Protein AF-A0A924EVQ2-F1 (afdb_monomer_lite)

Radius of gyration: 17.33 Å; chains: 1; bounding box: 61×33×27 Å

Secondary structure (DSSP, 8-state):
------PPP----S-S-S-TT-EEEEEE---SHHHHHHHHHHHHHHHHTT-EEEEEE-GGGGGGT---

Foldseek 3Di:
DDDDDPDDPPDPDPPDDPDPDAEEEDEQQAQDPVSVVVRVVVQVVCVVVVHHYHYHYDHNSVNNVDDD

pLDDT: mean 83.14, std 16.5, range [40.59, 97.81]

Structure (mmCIF, N/CA/C/O backbone):
data_AF-A0A924EVQ2-F1
#
_entry.id   AF-A0A924EVQ2-F1
#
loop_
_atom_site.group_PDB
_atom_site.id
_atom_site.type_symbol
_atom_site.label_atom_id
_atom_site.label_alt_id
_atom_site.label_comp_id
_atom_site.label_asym_id
_atom_site.label_entity_id
_atom_site.label_seq_id
_atom_site.pdbx_PDB_ins_code
_atom_site.Cartn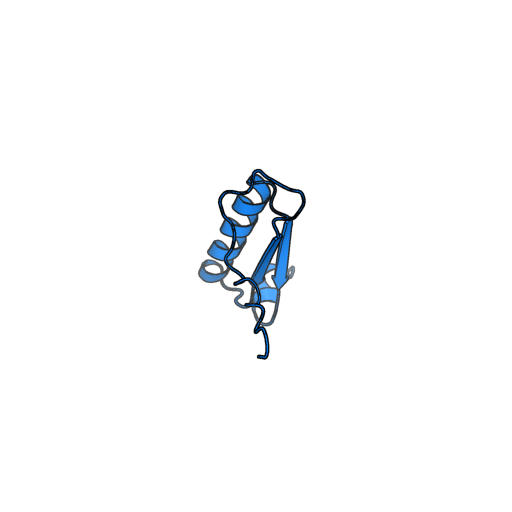_x
_atom_site.Cartn_y
_atom_site.Cartn_z
_atom_site.occupancy
_atom_site.B_iso_or_equiv
_atom_site.auth_seq_id
_atom_site.auth_comp_id
_atom_site.auth_asym_id
_atom_site.auth_atom_id
_atom_site.pdbx_PDB_model_num
ATOM 1 N N . MET A 1 1 ? -42.204 -25.739 -0.604 1.00 48.91 1 MET A N 1
ATOM 2 C CA . MET A 1 1 ? -41.733 -24.375 -0.917 1.00 48.91 1 MET A CA 1
ATOM 3 C C . MET A 1 1 ? -40.302 -24.277 -0.437 1.00 48.91 1 MET A C 1
ATOM 5 O O . MET A 1 1 ? -40.068 -24.481 0.745 1.00 48.91 1 MET A O 1
ATOM 9 N N . THR A 1 2 ? -39.355 -24.082 -1.346 1.00 40.59 2 THR A N 1
ATOM 10 C CA . THR A 1 2 ? -37.930 -23.947 -1.025 1.00 40.59 2 THR A CA 1
ATOM 11 C C . THR A 1 2 ? -37.694 -22.521 -0.533 1.00 40.59 2 THR A C 1
ATOM 13 O O . THR A 1 2 ? -37.960 -21.574 -1.267 1.00 40.59 2 THR A O 1
ATOM 16 N N . THR A 1 3 ? -37.274 -22.352 0.719 1.00 46.00 3 THR A N 1
ATOM 17 C CA . THR A 1 3 ? -36.924 -21.044 1.284 1.00 46.00 3 THR A CA 1
ATOM 18 C C . THR A 1 3 ? -35.523 -20.673 0.817 1.00 46.00 3 THR A C 1
ATOM 20 O O . THR A 1 3 ? -34.539 -21.257 1.266 1.00 46.00 3 THR A O 1
ATOM 23 N N . THR A 1 4 ? -35.433 -19.745 -0.131 1.00 54.72 4 THR A N 1
ATOM 24 C CA . THR A 1 4 ? -34.163 -19.175 -0.584 1.00 54.72 4 THR A CA 1
ATOM 25 C C . THR A 1 4 ? -33.726 -18.131 0.439 1.00 54.72 4 THR A C 1
ATOM 27 O O . THR A 1 4 ? -34.255 -17.023 0.450 1.00 54.72 4 THR A O 1
ATOM 30 N N . ASP A 1 5 ? -32.813 -18.502 1.333 1.00 55.94 5 ASP A N 1
ATOM 31 C CA . ASP A 1 5 ? -32.184 -17.568 2.269 1.00 55.94 5 ASP A CA 1
ATOM 32 C C . ASP A 1 5 ? -31.287 -16.611 1.456 1.00 55.94 5 ASP A C 1
ATOM 34 O O . ASP A 1 5 ? -30.386 -17.085 0.749 1.00 55.94 5 ASP A O 1
ATOM 38 N N . PRO A 1 6 ? -31.538 -15.289 1.436 1.00 63.53 6 PRO A N 1
ATOM 39 C CA . PRO A 1 6 ? -30.715 -14.373 0.666 1.00 63.53 6 PRO A CA 1
ATOM 40 C C . PRO A 1 6 ? -29.371 -14.233 1.379 1.00 63.53 6 PRO A C 1
ATOM 42 O O . PRO A 1 6 ? -29.290 -13.684 2.477 1.00 63.53 6 PRO A O 1
ATOM 45 N N . ALA A 1 7 ? -28.307 -14.735 0.751 1.00 67.50 7 ALA A N 1
ATOM 46 C CA . ALA A 1 7 ? -26.948 -14.513 1.226 1.00 67.50 7 ALA A CA 1
ATOM 47 C C . ALA A 1 7 ? -26.737 -13.001 1.453 1.00 67.50 7 ALA A C 1
ATOM 49 O O . ALA A 1 7 ? -27.047 -12.212 0.551 1.00 67.50 7 ALA A O 1
ATOM 50 N N . PRO A 1 8 ? -26.259 -12.571 2.636 1.00 68.88 8 PRO A N 1
ATOM 51 C CA . PRO A 1 8 ? -26.127 -11.156 2.935 1.00 68.88 8 PRO A CA 1
ATOM 52 C C . PRO A 1 8 ? -25.159 -10.528 1.935 1.00 68.88 8 PRO A C 1
ATOM 54 O O . PRO A 1 8 ? -24.046 -11.019 1.729 1.00 68.88 8 PRO A O 1
ATOM 57 N N . ALA A 1 9 ? -25.605 -9.457 1.280 1.00 66.88 9 ALA A N 1
ATOM 58 C CA . ALA A 1 9 ? -24.767 -8.709 0.361 1.00 66.88 9 ALA A CA 1
ATOM 59 C C . ALA A 1 9 ? -23.498 -8.260 1.097 1.00 66.88 9 ALA A C 1
ATOM 61 O O . ALA A 1 9 ? -23.571 -7.738 2.210 1.00 66.88 9 ALA A O 1
ATOM 62 N N . ILE A 1 10 ? -22.338 -8.446 0.466 1.00 69.06 10 ILE A N 1
ATOM 63 C CA . ILE A 1 10 ? -21.057 -7.921 0.949 1.00 69.06 10 ILE A CA 1
ATOM 64 C C . ILE A 1 10 ? -21.068 -6.413 0.671 1.00 69.06 10 ILE A C 1
ATOM 66 O O . ILE A 1 10 ? -20.424 -5.916 -0.247 1.00 69.06 10 ILE A O 1
ATOM 70 N N . VAL A 1 11 ? -21.898 -5.684 1.410 1.00 67.94 11 VAL A N 1
ATOM 71 C CA . VAL A 1 11 ? -21.889 -4.227 1.448 1.00 67.94 11 VAL A CA 1
ATOM 72 C C . VAL A 1 11 ? -20.991 -3.821 2.610 1.00 67.94 11 VAL A C 1
ATOM 74 O O . VAL A 1 11 ? -21.257 -4.213 3.749 1.00 67.94 11 VAL A O 1
ATOM 77 N N . PRO A 1 12 ? -19.901 -3.077 2.358 1.00 65.12 12 PRO A N 1
ATOM 78 C CA . PRO A 1 12 ? -19.084 -2.554 3.437 1.00 65.12 12 PRO A CA 1
ATOM 79 C C . PRO A 1 12 ? -19.961 -1.696 4.355 1.00 65.12 12 PRO A C 1
ATOM 81 O O . PRO A 1 12 ? -20.567 -0.717 3.920 1.00 65.12 12 PRO A O 1
ATOM 84 N N . SER A 1 13 ? -20.070 -2.088 5.622 1.00 65.75 13 SER A N 1
ATOM 85 C CA . SER A 1 13 ? -20.748 -1.276 6.629 1.00 65.75 13 SER A CA 1
ATOM 86 C C . SER A 1 13 ? -19.792 -0.174 7.072 1.00 65.75 13 SER A C 1
ATOM 88 O O . SER A 1 13 ? -18.789 -0.441 7.730 1.00 65.75 13 SER A O 1
ATOM 90 N N . PHE A 1 14 ? -20.081 1.067 6.684 1.00 62.81 14 PHE A N 1
ATOM 91 C CA . PHE A 1 14 ? -19.250 2.230 7.017 1.00 62.81 14 PHE A CA 1
ATOM 92 C C . PHE A 1 14 ? -19.585 2.853 8.385 1.00 62.81 14 PHE A C 1
ATOM 94 O O . PHE A 1 14 ? -18.853 3.724 8.843 1.00 62.81 14 PHE A O 1
ATOM 101 N N . ASN A 1 15 ? -20.653 2.386 9.048 1.00 62.94 15 ASN A N 1
ATOM 102 C CA . ASN A 1 15 ? -21.168 2.940 10.309 1.00 62.94 15 ASN A CA 1
ATOM 103 C C . ASN A 1 15 ? -20.886 2.061 11.539 1.00 62.94 15 ASN A C 1
ATOM 105 O O . ASN A 1 15 ? -21.381 2.359 12.624 1.00 62.94 15 ASN A O 1
ATOM 109 N N . SER A 1 16 ? -20.144 0.959 11.404 1.00 58.50 16 SER A N 1
ATOM 110 C CA . SER A 1 16 ? -19.728 0.188 12.576 1.00 58.50 16 SER A CA 1
ATOM 111 C C . SER A 1 16 ? -18.688 0.991 13.358 1.00 58.50 16 SER A C 1
ATOM 113 O O . SER A 1 16 ? -17.616 1.269 12.811 1.00 58.50 16 SER A O 1
ATOM 115 N N . GLU A 1 17 ? -18.978 1.328 14.621 1.00 57.62 17 GLU A N 1
ATOM 116 C CA . GLU A 1 17 ? -17.939 1.749 15.570 1.00 57.62 17 GLU A CA 1
ATOM 117 C C . GLU A 1 17 ? -16.782 0.766 15.482 1.00 57.62 17 GLU A C 1
ATOM 119 O O . GLU A 1 17 ? -17.053 -0.421 15.301 1.00 57.62 17 GLU A O 1
ATOM 124 N N . ALA A 1 18 ? -15.543 1.271 15.527 1.00 56.50 18 ALA A N 1
ATOM 125 C CA . ALA A 1 18 ? -14.291 0.563 15.263 1.00 56.50 18 ALA A CA 1
ATOM 126 C C . ALA A 1 18 ? -14.206 -0.795 15.983 1.00 56.50 18 ALA A C 1
ATOM 128 O O . ALA A 1 18 ? -13.557 -0.959 17.011 1.00 56.50 18 ALA A O 1
ATOM 129 N N . GLY A 1 19 ? -14.899 -1.784 15.432 1.00 55.91 19 GLY A N 1
ATOM 130 C CA . GLY A 1 19 ? -14.885 -3.148 15.893 1.00 55.91 19 GLY A CA 1
ATOM 131 C C . GLY A 1 19 ? -13.557 -3.758 15.476 1.00 55.91 19 GLY A C 1
ATOM 132 O O . GLY A 1 19 ? -12.970 -3.339 14.469 1.00 55.91 19 GLY A O 1
ATOM 133 N N . PRO A 1 20 ? -13.066 -4.757 16.217 1.00 55.56 20 PRO A N 1
ATOM 134 C CA . PRO A 1 20 ? -11.840 -5.447 15.858 1.00 55.56 20 PRO A CA 1
ATOM 135 C C . PRO A 1 20 ? -12.065 -6.169 14.518 1.00 55.56 20 PRO A C 1
ATOM 137 O O . PRO A 1 20 ? -12.659 -7.243 14.495 1.00 55.56 20 PRO A O 1
ATOM 140 N N . GLY A 1 21 ? -11.663 -5.575 13.384 1.00 66.25 21 GLY A N 1
ATOM 141 C CA . GLY A 1 21 ? -11.823 -6.254 12.092 1.00 66.25 21 GLY A CA 1
ATOM 142 C C . GLY A 1 21 ? -11.871 -5.447 10.794 1.00 66.25 21 GLY A C 1
ATOM 143 O O . GLY A 1 21 ? -12.022 -6.077 9.748 1.00 66.25 21 GLY A O 1
ATOM 144 N N . ARG A 1 22 ? -11.744 -4.110 10.774 1.00 82.12 22 ARG A N 1
ATOM 145 C CA . ARG A 1 22 ? -11.612 -3.406 9.480 1.00 82.12 22 ARG A CA 1
ATOM 146 C C . ARG A 1 22 ? -10.249 -3.726 8.863 1.00 82.12 22 ARG A C 1
ATOM 148 O O . ARG A 1 22 ? -9.222 -3.396 9.452 1.00 82.12 22 ARG A O 1
ATOM 155 N N . LYS A 1 23 ? -10.257 -4.352 7.680 1.00 90.19 23 LYS A N 1
ATOM 156 C CA . LYS A 1 23 ? -9.055 -4.720 6.919 1.00 90.19 23 LYS A CA 1
ATOM 157 C C . LYS A 1 23 ? -9.059 -4.070 5.540 1.00 90.19 23 LYS A C 1
ATOM 159 O O . LYS A 1 23 ? -10.088 -4.061 4.868 1.00 90.19 23 LYS A O 1
ATOM 164 N N . LEU A 1 24 ? -7.903 -3.580 5.107 1.00 92.31 24 LEU A N 1
ATOM 165 C CA . LEU A 1 24 ? -7.671 -3.033 3.771 1.00 92.31 24 LEU A CA 1
ATOM 166 C C . LEU A 1 24 ? -6.480 -3.748 3.133 1.00 92.31 24 LEU A C 1
ATOM 168 O O . LEU A 1 24 ? -5.416 -3.824 3.736 1.00 92.31 24 LEU A O 1
ATOM 172 N N . ALA A 1 25 ? -6.640 -4.236 1.905 1.00 96.12 25 ALA A N 1
ATOM 173 C CA . ALA A 1 25 ? -5.541 -4.778 1.113 1.00 96.12 25 ALA A CA 1
ATOM 174 C C . ALA A 1 25 ? -5.334 -3.922 -0.141 1.00 96.12 25 ALA A C 1
ATOM 176 O O . ALA A 1 25 ? -6.283 -3.684 -0.887 1.00 96.12 25 ALA A O 1
ATOM 177 N N . ILE A 1 26 ? -4.100 -3.472 -0.381 1.00 96.81 26 ILE A N 1
ATOM 178 C CA . ILE A 1 26 ? -3.725 -2.692 -1.568 1.00 96.81 26 ILE A CA 1
ATOM 179 C C . ILE A 1 26 ? -2.693 -3.480 -2.371 1.00 96.81 26 ILE A C 1
ATOM 181 O O . ILE A 1 26 ? -1.651 -3.878 -1.848 1.00 96.81 26 ILE A O 1
ATOM 185 N N . ILE A 1 27 ? -2.984 -3.688 -3.656 1.00 97.12 27 ILE A N 1
ATOM 186 C CA . ILE A 1 27 ? -2.079 -4.350 -4.597 1.00 97.12 27 ILE A CA 1
ATOM 187 C C . ILE A 1 27 ? -1.264 -3.284 -5.330 1.00 97.12 27 ILE A C 1
ATOM 189 O O . ILE A 1 27 ? -1.763 -2.588 -6.216 1.00 97.12 27 ILE A O 1
ATOM 193 N N . CYS A 1 28 ? 0.013 -3.187 -4.982 1.00 97.12 28 CYS A N 1
ATOM 194 C CA . CYS A 1 28 ? 0.974 -2.291 -5.607 1.00 97.12 28 CYS A CA 1
ATOM 195 C C . CYS A 1 28 ? 1.599 -3.001 -6.818 1.00 97.12 28 CYS A C 1
ATOM 197 O O . CYS A 1 28 ? 2.550 -3.765 -6.666 1.00 97.12 28 CYS A O 1
ATOM 199 N N . SER A 1 29 ? 1.047 -2.785 -8.018 1.00 96.19 29 SER A N 1
ATOM 200 C CA . SER A 1 29 ? 1.506 -3.426 -9.270 1.00 96.19 29 SER A CA 1
ATOM 201 C C . SER A 1 29 ? 2.369 -2.530 -10.172 1.00 96.19 29 SER A C 1
ATOM 203 O O . SER A 1 29 ? 2.911 -2.993 -11.179 1.00 96.19 29 SER A O 1
ATOM 205 N N . LYS A 1 30 ? 2.495 -1.243 -9.829 1.00 94.94 30 LYS A N 1
ATOM 206 C CA . LYS A 1 30 ? 3.215 -0.212 -10.588 1.00 94.94 30 LYS A CA 1
ATOM 207 C C . LYS A 1 30 ? 4.257 0.455 -9.695 1.00 94.94 30 LYS A C 1
ATOM 209 O O . LYS A 1 30 ? 3.950 0.765 -8.550 1.00 94.94 30 LYS A O 1
ATOM 214 N N . GLY A 1 31 ? 5.462 0.663 -10.228 1.00 88.56 31 GLY A N 1
ATOM 215 C CA . GLY A 1 31 ? 6.619 1.142 -9.463 1.00 88.56 31 GLY A CA 1
ATOM 216 C C . GLY A 1 31 ? 7.004 2.606 -9.663 1.00 88.56 31 GLY A C 1
ATOM 217 O O . GLY A 1 31 ? 7.893 3.094 -8.969 1.00 88.56 31 GLY A O 1
ATOM 218 N N . SER A 1 32 ? 6.372 3.319 -10.604 1.00 93.19 32 SER A N 1
ATOM 219 C CA . SER A 1 32 ? 6.650 4.742 -10.807 1.00 93.19 32 SER A CA 1
ATOM 220 C C . SER A 1 32 ? 6.064 5.576 -9.670 1.00 93.19 32 SER A C 1
ATOM 222 O O . SER A 1 32 ? 5.034 5.231 -9.087 1.00 93.19 32 SER A O 1
ATOM 224 N N . LEU A 1 33 ? 6.734 6.682 -9.347 1.00 91.00 33 LEU A N 1
ATOM 225 C CA . LEU A 1 33 ? 6.418 7.505 -8.180 1.00 91.00 33 LEU A CA 1
ATOM 226 C C . LEU A 1 33 ? 4.955 7.980 -8.180 1.00 91.00 33 LEU A C 1
ATOM 228 O O . LEU A 1 33 ? 4.252 7.837 -7.185 1.00 91.00 33 LEU A O 1
ATOM 232 N N . ASP A 1 34 ? 4.480 8.477 -9.317 1.00 94.00 34 ASP A N 1
ATOM 233 C CA . ASP A 1 34 ? 3.117 8.966 -9.538 1.00 94.00 34 ASP A CA 1
ATOM 234 C C . ASP A 1 34 ? 2.036 7.897 -9.304 1.00 94.00 34 ASP A C 1
ATOM 236 O O . ASP A 1 34 ? 0.956 8.210 -8.807 1.00 94.00 34 ASP A O 1
ATOM 240 N N . MET A 1 35 ? 2.337 6.630 -9.602 1.00 93.50 35 MET A N 1
ATOM 241 C CA . MET A 1 35 ? 1.402 5.512 -9.429 1.00 93.50 35 MET A CA 1
ATOM 242 C C . MET A 1 35 ? 1.495 4.869 -8.041 1.00 93.50 35 MET A C 1
ATOM 244 O O . MET A 1 35 ? 0.513 4.327 -7.538 1.00 93.50 35 MET A O 1
ATOM 248 N N . ALA A 1 36 ? 2.666 4.947 -7.414 1.00 93.88 36 ALA A N 1
ATOM 249 C CA . ALA A 1 36 ? 2.931 4.465 -6.065 1.00 93.88 36 ALA A CA 1
ATOM 250 C C . ALA A 1 36 ? 2.249 5.324 -4.986 1.00 93.88 36 ALA A C 1
ATOM 252 O O . ALA A 1 36 ? 1.686 4.794 -4.023 1.00 93.88 36 ALA A O 1
ATOM 253 N N . TYR A 1 37 ? 2.290 6.652 -5.147 1.00 94.31 37 TYR A N 1
ATOM 254 C CA . TYR A 1 37 ? 1.827 7.613 -4.142 1.00 94.31 37 TYR A CA 1
ATOM 255 C C . TYR A 1 37 ? 0.386 7.382 -3.664 1.00 94.31 37 TYR A C 1
ATOM 257 O O . TYR A 1 37 ? 0.185 7.333 -2.449 1.00 94.31 37 TYR A O 1
ATOM 265 N N . PRO A 1 38 ? -0.616 7.204 -4.549 1.00 94.69 38 PRO A N 1
ATOM 266 C CA . PRO A 1 38 ? -2.001 7.018 -4.123 1.00 94.69 38 PRO A CA 1
ATOM 267 C C . PRO A 1 38 ? -2.187 5.830 -3.172 1.00 94.69 38 PRO A C 1
ATOM 269 O O . PRO A 1 38 ? -2.841 5.966 -2.139 1.00 94.69 38 PRO A O 1
ATOM 272 N N . GLY A 1 39 ? -1.568 4.684 -3.478 1.00 94.56 39 GLY A N 1
ATOM 273 C CA . GLY A 1 39 ? -1.655 3.485 -2.642 1.00 94.56 39 GLY A CA 1
ATOM 274 C C . GLY A 1 39 ? -1.009 3.682 -1.270 1.00 94.56 39 GLY A C 1
ATOM 275 O O . GLY A 1 39 ? -1.587 3.304 -0.254 1.00 94.56 39 GLY A O 1
ATOM 276 N N . LEU A 1 40 ? 0.156 4.334 -1.225 1.00 95.38 40 LEU A N 1
ATOM 277 C CA . LEU A 1 40 ? 0.869 4.605 0.026 1.00 95.38 40 LEU A CA 1
ATOM 278 C C . LEU A 1 40 ? 0.162 5.656 0.899 1.00 95.38 40 LEU A C 1
ATOM 280 O O . LEU A 1 40 ? 0.118 5.496 2.117 1.00 95.38 40 LEU A O 1
ATOM 284 N N . ILE A 1 41 ? -0.431 6.696 0.298 1.00 97.00 41 ILE A N 1
ATOM 285 C CA . ILE A 1 41 ? -1.224 7.706 1.021 1.00 97.00 41 ILE A CA 1
ATOM 286 C C . ILE A 1 41 ? -2.456 7.057 1.657 1.00 97.00 41 ILE A C 1
ATOM 288 O O . ILE A 1 41 ? -2.708 7.252 2.845 1.00 97.00 41 ILE A O 1
ATOM 292 N N . LEU A 1 42 ? -3.201 6.252 0.893 1.00 96.25 42 LEU A N 1
ATOM 293 C CA . LEU A 1 42 ? -4.383 5.551 1.399 1.00 96.25 42 LEU A CA 1
ATOM 294 C C . LEU A 1 42 ? -4.028 4.567 2.513 1.00 96.25 42 LEU A C 1
ATOM 296 O O . LEU A 1 42 ? -4.725 4.514 3.523 1.00 96.25 42 LEU A O 1
ATOM 300 N N . ALA A 1 43 ? -2.930 3.824 2.358 1.00 96.75 43 ALA A N 1
ATOM 301 C CA . ALA A 1 43 ? -2.435 2.930 3.398 1.00 96.75 43 ALA A CA 1
ATOM 302 C C . ALA A 1 43 ? -2.108 3.680 4.696 1.00 96.75 43 ALA A C 1
ATOM 304 O O . ALA A 1 43 ? -2.461 3.217 5.777 1.00 96.75 43 ALA A O 1
ATOM 305 N N . ASN A 1 44 ? -1.465 4.847 4.592 1.00 96.94 44 ASN A N 1
ATOM 306 C CA . ASN A 1 44 ? -1.116 5.660 5.752 1.00 96.94 44 ASN A CA 1
ATOM 307 C C . ASN A 1 44 ? -2.362 6.226 6.453 1.00 96.94 44 ASN A C 1
ATOM 309 O O . ASN A 1 44 ? -2.474 6.125 7.672 1.00 96.94 44 ASN A O 1
ATOM 313 N N . ALA A 1 45 ? -3.329 6.738 5.685 1.00 96.44 45 ALA A N 1
ATOM 314 C CA . ALA A 1 45 ? -4.596 7.222 6.227 1.00 96.44 45 ALA A CA 1
ATOM 315 C C . ALA A 1 45 ? -5.387 6.100 6.921 1.00 96.44 45 ALA A C 1
ATOM 317 O O . ALA A 1 45 ? -5.850 6.271 8.045 1.00 96.44 45 ALA A O 1
ATOM 318 N N . ALA A 1 46 ? -5.482 4.924 6.293 1.00 93.81 46 ALA A N 1
ATOM 319 C CA . ALA A 1 46 ? -6.157 3.765 6.869 1.00 93.81 46 ALA A CA 1
ATOM 320 C C . ALA A 1 46 ? -5.491 3.298 8.175 1.00 93.81 46 ALA A C 1
ATOM 322 O O . ALA A 1 46 ? -6.189 3.009 9.147 1.00 93.81 46 ALA A O 1
ATOM 323 N N . LEU A 1 47 ? -4.155 3.297 8.234 1.00 91.81 47 LEU A N 1
ATOM 324 C CA . LEU A 1 47 ? -3.422 3.014 9.468 1.00 91.81 47 LEU A CA 1
ATOM 325 C C . LEU A 1 47 ? -3.759 4.030 10.577 1.00 91.81 47 LEU A C 1
ATOM 327 O O . LEU A 1 47 ? -3.945 3.632 11.725 1.00 91.81 47 LEU A O 1
ATOM 331 N N . GLY A 1 48 ? -3.880 5.319 10.237 1.00 92.88 48 GLY A N 1
ATOM 332 C CA . GLY A 1 48 ? -4.281 6.379 11.172 1.00 92.88 48 GLY A CA 1
ATOM 333 C C . GLY A 1 48 ? -5.693 6.203 11.744 1.00 92.88 48 GLY A C 1
ATOM 334 O O . GLY A 1 48 ? -5.934 6.530 12.901 1.00 92.88 48 GLY A O 1
ATOM 335 N N . GLU A 1 49 ? -6.598 5.607 10.969 1.00 91.19 49 GLU A N 1
ATOM 336 C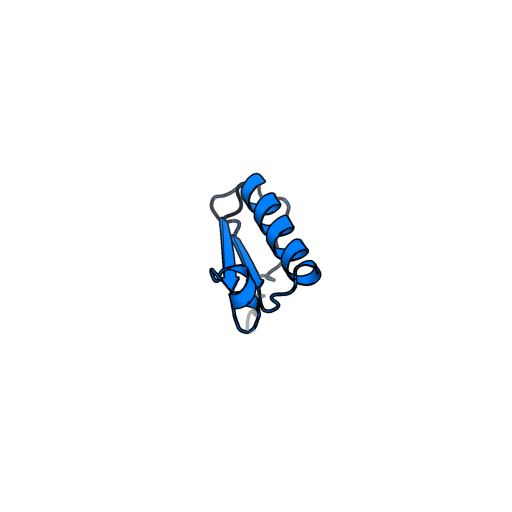 CA . GLU A 1 49 ? -7.976 5.267 11.358 1.00 91.19 49 GLU A CA 1
ATOM 337 C C . GLU A 1 49 ? -8.093 3.916 12.102 1.00 91.19 49 GLU A C 1
ATOM 339 O O . GLU A 1 49 ? -9.197 3.393 12.307 1.00 91.19 49 GLU A O 1
ATOM 344 N N . GLY A 1 50 ? -6.960 3.302 12.466 1.00 86.56 50 GLY A N 1
ATOM 345 C CA . GLY A 1 50 ? -6.912 2.013 13.162 1.00 86.56 50 GLY A CA 1
ATOM 346 C C . GLY A 1 50 ? -7.351 0.820 12.305 1.00 86.56 50 GLY A C 1
ATOM 347 O O . GLY A 1 50 ? -7.802 -0.191 12.843 1.00 86.56 50 GLY A O 1
ATOM 348 N N . ILE A 1 51 ? -7.266 0.929 10.976 1.00 90.50 51 ILE A N 1
ATOM 349 C CA . ILE A 1 51 ? -7.577 -0.157 10.036 1.00 90.50 51 ILE A CA 1
ATOM 350 C C . ILE A 1 51 ? -6.334 -1.044 9.873 1.00 90.50 51 ILE A C 1
ATOM 352 O O . ILE A 1 51 ? -5.220 -0.549 9.710 1.00 90.50 51 ILE A O 1
ATOM 356 N N . GLU A 1 52 ? -6.513 -2.366 9.874 1.00 92.12 52 GLU A N 1
ATOM 357 C CA . GLU A 1 52 ? -5.441 -3.315 9.561 1.00 92.12 52 GLU A CA 1
ATOM 358 C C . GLU A 1 52 ? -5.148 -3.271 8.052 1.00 92.12 52 GLU A C 1
ATOM 360 O O . GLU A 1 52 ? -5.990 -3.651 7.235 1.00 92.12 52 GLU A O 1
ATOM 365 N N . VAL A 1 53 ? -3.961 -2.797 7.667 1.00 95.38 53 VAL A N 1
ATOM 366 C CA . VAL A 1 53 ? -3.589 -2.603 6.258 1.00 95.38 53 VAL A CA 1
ATOM 367 C C . VAL A 1 53 ? -2.559 -3.634 5.809 1.00 95.38 53 VAL A C 1
ATOM 369 O O . VAL A 1 53 ? -1.522 -3.810 6.444 1.00 95.38 53 VAL A O 1
ATOM 372 N N . HIS A 1 54 ? -2.812 -4.253 4.658 1.00 96.75 54 HIS A N 1
ATOM 373 C CA . HIS A 1 54 ? -1.896 -5.150 3.960 1.00 96.75 54 HIS A CA 1
ATOM 374 C C . HIS A 1 54 ? -1.484 -4.539 2.623 1.00 96.75 54 HIS A C 1
ATOM 376 O O . HIS A 1 54 ? -2.329 -4.189 1.798 1.00 96.75 54 HIS A O 1
ATOM 382 N N . LEU A 1 55 ? -0.177 -4.437 2.389 1.00 96.88 55 LEU A N 1
ATOM 383 C CA . LEU A 1 55 ? 0.389 -4.016 1.109 1.00 96.88 55 LEU A CA 1
ATOM 384 C C . LEU A 1 55 ? 0.980 -5.231 0.397 1.00 96.88 55 LEU A C 1
ATOM 386 O O . LEU A 1 55 ?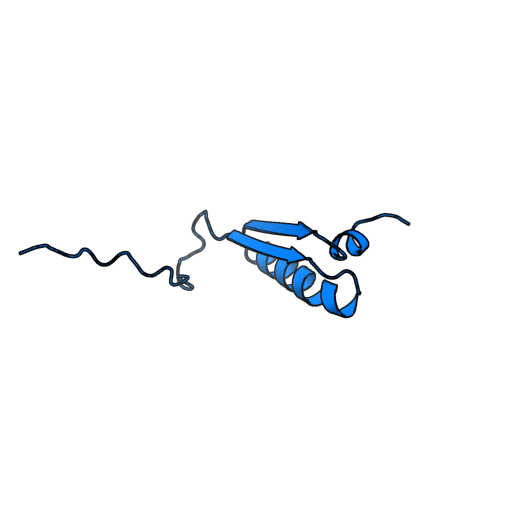 1.897 -5.868 0.913 1.00 96.88 55 LEU A O 1
ATOM 390 N N . PHE A 1 56 ? 0.476 -5.539 -0.795 1.00 97.81 56 PHE A N 1
ATOM 391 C CA . PHE A 1 56 ? 1.003 -6.609 -1.634 1.00 97.81 56 PHE A CA 1
ATOM 392 C C . PHE A 1 56 ? 1.701 -6.019 -2.858 1.00 97.81 56 PHE A C 1
ATOM 394 O O . PHE A 1 56 ? 1.056 -5.518 -3.779 1.00 97.81 56 PHE A O 1
ATOM 401 N N . PHE A 1 57 ? 3.029 -6.075 -2.859 1.00 97.19 57 PHE A N 1
ATOM 402 C CA . PHE A 1 57 ? 3.855 -5.624 -3.976 1.00 97.19 57 PHE A CA 1
ATOM 403 C C . PHE A 1 57 ? 4.013 -6.751 -4.993 1.00 97.19 57 PHE A C 1
ATOM 405 O O . PHE A 1 57 ? 4.319 -7.883 -4.624 1.00 97.19 57 PHE A O 1
ATOM 412 N N . THR A 1 58 ? 3.796 -6.449 -6.272 1.00 97.31 58 THR A N 1
ATOM 413 C CA . THR A 1 58 ? 3.921 -7.425 -7.362 1.00 97.31 58 THR A CA 1
ATOM 414 C C . THR A 1 58 ? 4.311 -6.748 -8.677 1.00 97.31 58 THR A C 1
ATOM 416 O O . THR A 1 58 ? 4.154 -5.536 -8.826 1.00 97.31 58 THR A O 1
ATOM 419 N N . PHE A 1 59 ? 4.814 -7.518 -9.647 1.00 96.19 59 PHE A N 1
ATOM 420 C CA . PHE A 1 59 ? 5.326 -7.022 -10.932 1.00 96.19 59 PHE A CA 1
ATOM 421 C C . PHE A 1 59 ? 6.299 -5.837 -10.746 1.00 96.19 59 PHE A C 1
ATOM 423 O O . PHE A 1 59 ? 7.260 -5.937 -9.988 1.00 96.19 59 PHE A O 1
ATOM 430 N N . TRP A 1 60 ? 6.034 -4.70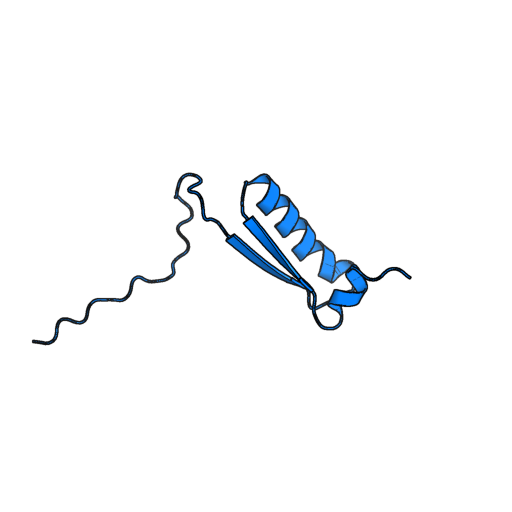0 -11.397 1.00 95.00 60 TRP A N 1
ATOM 431 C CA . TRP A 1 60 ? 6.811 -3.461 -11.277 1.00 95.00 60 TRP A CA 1
ATOM 432 C C . TRP A 1 60 ? 6.684 -2.789 -9.905 1.00 95.00 60 TRP A C 1
ATOM 434 O O . TRP A 1 60 ? 7.461 -1.900 -9.586 1.00 95.00 60 TRP A O 1
ATOM 444 N N . GLY A 1 61 ? 5.730 -3.193 -9.065 1.00 95.19 61 GLY A N 1
ATOM 445 C CA . GLY A 1 61 ? 5.625 -2.696 -7.693 1.00 95.19 61 GLY A CA 1
ATOM 446 C C . GLY A 1 61 ? 6.827 -3.056 -6.816 1.00 95.19 61 GLY A C 1
ATOM 447 O O . GLY A 1 61 ? 7.068 -2.376 -5.822 1.00 95.19 61 GLY A O 1
ATOM 448 N N . PHE A 1 62 ? 7.623 -4.069 -7.183 1.00 95.19 62 PHE A N 1
ATOM 449 C CA . PHE A 1 62 ? 8.874 -4.372 -6.479 1.00 95.19 62 PHE A CA 1
ATOM 450 C C . PHE A 1 62 ? 9.902 -3.238 -6.571 1.00 95.19 62 PHE A C 1
ATOM 452 O O . PHE A 1 62 ? 10.679 -3.049 -5.635 1.00 95.19 62 PHE A O 1
ATOM 459 N N . ASP A 1 63 ? 9.856 -2.422 -7.629 1.00 92.88 63 ASP A N 1
ATOM 460 C CA . ASP A 1 63 ? 10.749 -1.270 -7.791 1.00 92.88 63 ASP A CA 1
ATOM 461 C C . ASP A 1 63 ? 10.564 -0.225 -6.673 1.00 92.88 63 ASP A C 1
ATOM 463 O O . ASP A 1 63 ? 11.482 0.542 -6.396 1.00 92.88 63 ASP A O 1
ATOM 467 N N . MET A 1 64 ? 9.411 -0.219 -5.986 1.00 92.75 64 MET A N 1
ATOM 468 C CA . MET A 1 64 ? 9.139 0.676 -4.851 1.00 92.75 64 MET A CA 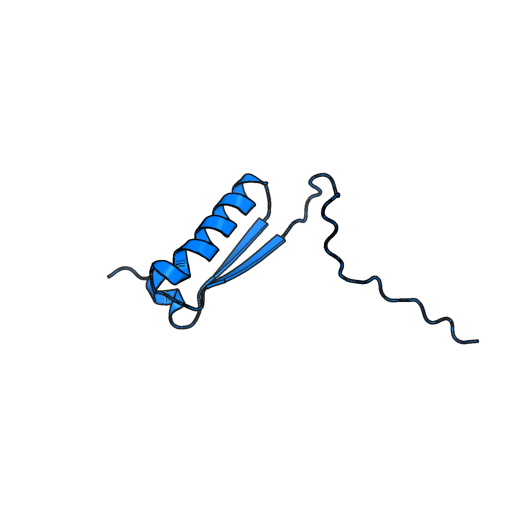1
ATOM 469 C C . MET A 1 64 ? 9.904 0.302 -3.577 1.00 92.75 64 M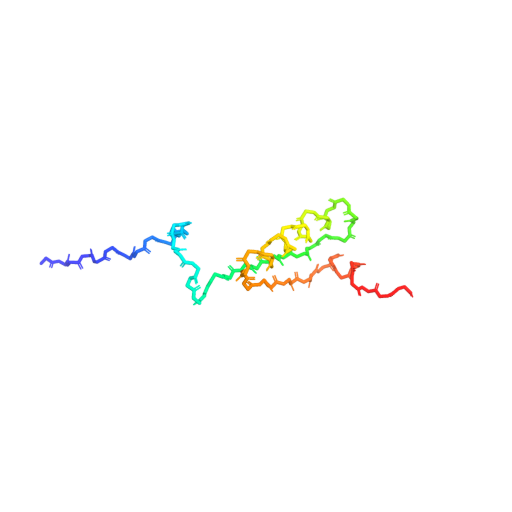ET A C 1
ATOM 471 O O . MET A 1 64 ? 10.124 1.163 -2.728 1.00 92.75 64 MET A O 1
ATOM 475 N N . ILE A 1 65 ? 10.235 -0.981 -3.398 1.00 93.31 65 ILE A N 1
ATOM 476 C CA . ILE A 1 65 ? 10.756 -1.524 -2.131 1.00 93.31 65 ILE A CA 1
ATOM 477 C C . ILE A 1 65 ? 12.179 -2.079 -2.249 1.00 93.31 65 ILE A C 1
ATOM 479 O O . ILE A 1 65 ? 12.808 -2.391 -1.236 1.00 93.31 65 ILE A O 1
ATOM 483 N N . ASN A 1 66 ? 12.702 -2.194 -3.469 1.00 92.62 66 ASN A N 1
ATOM 484 C CA . ASN A 1 66 ? 14.069 -2.628 -3.709 1.00 92.62 66 ASN A CA 1
ATOM 485 C C . ASN A 1 66 ? 15.069 -1.505 -3.405 1.00 92.62 66 ASN A C 1
ATOM 487 O O . ASN A 1 66 ? 14.901 -0.357 -3.817 1.00 92.62 66 ASN A O 1
ATOM 491 N N . LYS A 1 67 ? 16.158 -1.857 -2.715 1.00 88.44 67 LYS A N 1
ATOM 492 C CA . LYS A 1 67 ? 17.334 -0.985 -2.615 1.00 88.44 67 LYS A CA 1
ATOM 493 C C . LYS A 1 67 ? 18.060 -0.975 -3.961 1.00 88.44 67 LYS A C 1
ATOM 495 O O . LYS A 1 67 ? 18.145 -2.017 -4.610 1.00 88.44 67 LYS A O 1
ATOM 500 N N . LYS A 1 68 ? 18.567 0.193 -4.355 1.00 75.31 68 LYS A N 1
ATOM 501 C CA . LYS A 1 68 ? 19.494 0.318 -5.485 1.00 75.31 68 LYS A CA 1
ATOM 502 C C . LYS A 1 68 ? 20.912 -0.044 -5.075 1.00 75.31 68 LYS A C 1
ATOM 504 O O . LYS A 1 68 ? 21.255 0.224 -3.900 1.00 75.31 68 LYS A O 1
#

Sequence (68 aa):
MTTTDPAPAIVPSFNSEAGPGRKLAIICSKGSLDMAYPGLILANAALGEGIEVHLFFTFWGFDMINKK